Protein AF-A0A660ZJT4-F1 (afdb_monomer_lite)

pLDDT: mean 92.14, std 6.93, range [64.5, 97.88]

Foldseek 3Di:
DVVQLVVQQVVVCVVVVHPDRDVVSSVVSVVVVVVVLLVVVLVPDDPLLVLLLVVCVVPPFDWPVRSLVSSCVVCVVVVHDGDDPVVSVVSVVVCCVSQQWHWDDDPDRITTIHGHD

Secondary structure (DSSP, 8-state):
-HHHHHHHHHHHHHHTT-SS--HHHHHHHHHHHHHHHHHHHHHT--HHHHHHHHHHHHSTTEEHHHHHHHHHHHHHHTTSPPPPHHHHHHHHHHHHHTTSEEEEE-STT-EEEEE--

Sequence (117 aa):
LAIQMLRKAAELAELDGKRRIADEHIRGAWKDLRKLKKAYLISKLNRDQRLLLKIIESDPRIESGELYARYVDAASRLGHRSMARRTFRKYIRKMLELGIIKAVQGRMRARFFECCE

Structure (mmCIF, N/CA/C/O backbone):
data_AF-A0A660ZJT4-F1
#
_entry.id   AF-A0A660ZJT4-F1
#
loop_
_atom_site.group_PDB
_atom_site.id
_atom_site.type_symbol
_atom_site.label_atom_id
_atom_site.label_alt_id
_atom_site.label_comp_id
_atom_site.label_asym_id
_atom_site.label_entity_id
_atom_site.label_seq_id
_atom_site.pdbx_PDB_ins_code
_atom_site.Cartn_x
_atom_site.Cartn_y
_atom_site.Cartn_z
_atom_site.occupancy
_atom_site.B_iso_or_equiv
_atom_site.auth_seq_id
_atom_site.auth_comp_id
_atom_site.auth_asym_id
_atom_site.auth_atom_id
_atom_site.pdbx_PDB_model_num
ATOM 1 N N . LEU A 1 1 ? -0.006 -2.234 19.222 1.00 76.94 1 LEU A N 1
ATOM 2 C CA . LEU A 1 1 ? -1.284 -2.330 18.474 1.00 76.94 1 LEU A CA 1
ATOM 3 C C . LEU A 1 1 ? -2.486 -2.394 19.412 1.00 76.94 1 LEU A C 1
ATOM 5 O O . LEU A 1 1 ? -3.297 -1.487 19.327 1.00 76.94 1 LEU A O 1
ATOM 9 N N . ALA A 1 2 ? -2.574 -3.361 20.338 1.00 90.06 2 ALA A N 1
ATOM 10 C CA . ALA A 1 2 ? -3.726 -3.490 21.249 1.00 90.06 2 ALA A CA 1
ATOM 11 C C . ALA A 1 2 ? -4.046 -2.207 22.048 1.00 90.06 2 ALA A C 1
ATOM 13 O O . ALA A 1 2 ? -5.173 -1.732 22.009 1.00 90.06 2 ALA A O 1
ATOM 14 N N . ILE A 1 3 ? -3.042 -1.580 22.675 1.00 93.75 3 ILE A N 1
ATOM 15 C CA . ILE A 1 3 ? -3.231 -0.341 23.458 1.00 93.75 3 ILE A CA 1
ATOM 16 C C . ILE A 1 3 ? -3.724 0.825 22.584 1.00 93.75 3 ILE A C 1
ATOM 18 O O . ILE A 1 3 ? -4.650 1.536 22.954 1.00 93.75 3 ILE A O 1
ATOM 22 N N . GLN A 1 4 ? -3.135 1.009 21.398 1.00 91.88 4 GLN A N 1
ATOM 23 C CA . GLN A 1 4 ? -3.548 2.063 20.461 1.00 91.88 4 GLN A CA 1
ATOM 24 C C . GLN A 1 4 ? -4.974 1.838 19.943 1.00 91.88 4 GLN A C 1
ATOM 26 O O . GLN A 1 4 ? -5.714 2.799 19.757 1.00 91.88 4 GLN A O 1
ATOM 31 N N . MET A 1 5 ? -5.356 0.577 19.728 1.00 94.88 5 MET A N 1
ATOM 32 C CA . MET A 1 5 ? -6.702 0.186 19.308 1.00 94.88 5 MET A CA 1
ATOM 33 C C . MET A 1 5 ? -7.729 0.457 20.397 1.00 94.88 5 MET A C 1
ATOM 35 O O . MET A 1 5 ? -8.756 1.060 20.108 1.00 94.88 5 MET A O 1
ATOM 39 N N . LEU A 1 6 ? -7.419 0.091 21.643 1.00 95.62 6 LEU A N 1
ATOM 40 C CA . LEU A 1 6 ? -8.278 0.381 22.784 1.00 95.62 6 LEU A CA 1
ATOM 41 C C . LEU A 1 6 ? -8.453 1.891 22.985 1.00 95.62 6 LEU A C 1
ATOM 43 O O . LEU A 1 6 ? -9.580 2.353 23.117 1.00 95.62 6 LEU A O 1
ATOM 47 N N . ARG A 1 7 ? -7.358 2.663 22.930 1.00 95.94 7 ARG A N 1
ATOM 48 C CA . ARG A 1 7 ? -7.414 4.127 23.048 1.00 95.94 7 ARG A CA 1
ATOM 49 C C . ARG A 1 7 ? -8.292 4.741 21.962 1.00 95.94 7 ARG A C 1
ATOM 51 O O . ARG A 1 7 ? -9.182 5.520 22.272 1.00 95.94 7 ARG A O 1
ATOM 58 N N . LYS A 1 8 ? -8.095 4.343 20.701 1.00 96.25 8 LYS A N 1
ATOM 59 C CA . LYS A 1 8 ? -8.896 4.873 19.593 1.00 96.25 8 LYS A CA 1
ATOM 60 C C . LYS A 1 8 ? -10.372 4.480 19.704 1.00 96.25 8 LYS A C 1
ATOM 62 O O . LYS A 1 8 ? -11.236 5.273 19.356 1.00 96.25 8 LYS A O 1
ATOM 67 N N . ALA A 1 9 ? -10.671 3.280 20.197 1.00 97.19 9 ALA A N 1
ATOM 68 C CA . ALA A 1 9 ? -12.046 2.847 20.418 1.00 97.19 9 ALA A CA 1
ATOM 69 C C . ALA A 1 9 ? -12.721 3.608 21.572 1.00 97.19 9 ALA A C 1
ATOM 71 O O . ALA A 1 9 ? -13.911 3.892 21.483 1.00 97.19 9 ALA A O 1
ATOM 72 N N . ALA A 1 10 ? -11.972 3.965 22.621 1.00 97.44 10 ALA A N 1
ATOM 73 C CA . ALA A 1 10 ? -12.456 4.842 23.685 1.00 97.44 10 ALA A CA 1
ATOM 74 C C . ALA A 1 10 ? -12.753 6.254 23.153 1.00 97.44 10 ALA A C 1
ATOM 76 O O . ALA A 1 10 ? -13.858 6.740 23.352 1.00 97.44 10 ALA A O 1
ATOM 77 N N . GLU A 1 11 ? -11.828 6.847 22.385 1.00 97.12 11 GLU A N 1
ATOM 78 C CA . GLU A 1 11 ? -12.025 8.155 21.733 1.00 97.12 11 GLU A CA 1
ATOM 79 C C . GLU A 1 11 ? -13.295 8.170 20.859 1.00 97.12 11 GLU A C 1
ATOM 81 O O . GLU A 1 11 ? -14.070 9.118 20.900 1.00 97.12 11 GLU A O 1
ATOM 86 N N . LEU A 1 12 ? -13.528 7.112 20.070 1.00 97.31 12 LEU A N 1
ATOM 87 C CA . LEU A 1 12 ? -14.735 6.993 19.245 1.00 97.31 12 LEU A CA 1
ATOM 88 C C . LEU A 1 12 ? -16.008 6.869 20.095 1.00 97.31 12 LEU A C 1
ATOM 90 O O . LEU A 1 12 ? -17.000 7.518 19.790 1.00 97.31 12 LEU A O 1
ATOM 94 N N . ALA A 1 13 ? -15.970 6.088 21.179 1.00 97.88 13 ALA A N 1
ATOM 95 C CA . ALA A 1 13 ? -17.105 5.962 22.093 1.00 97.88 13 ALA A CA 1
ATOM 96 C C 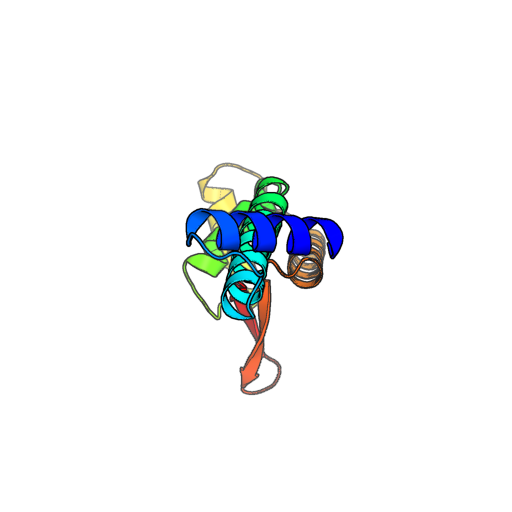. ALA A 1 13 ? -17.468 7.301 22.754 1.00 97.88 13 ALA A C 1
ATOM 98 O O . ALA A 1 13 ? -18.647 7.621 22.886 1.00 97.88 13 ALA A O 1
ATOM 99 N N . GLU A 1 14 ? -16.460 8.079 23.151 1.00 97.19 14 GLU A N 1
ATOM 100 C CA . GLU A 1 14 ? -16.638 9.412 23.730 1.00 97.19 14 GLU A CA 1
ATOM 101 C C . GLU A 1 14 ? -17.238 10.395 22.718 1.00 97.19 14 GLU A C 1
ATOM 103 O O . GLU A 1 14 ? -18.181 11.108 23.059 1.00 97.19 14 GLU A O 1
ATOM 108 N N . LEU A 1 15 ? -16.751 10.390 21.469 1.00 97.19 15 LEU A N 1
ATOM 109 C CA . LEU A 1 15 ? -17.303 11.207 20.379 1.00 97.19 15 LEU A CA 1
ATOM 110 C C . LEU A 1 15 ? -18.773 10.873 20.084 1.00 97.19 15 LEU A C 1
ATOM 112 O O . LEU A 1 15 ? -19.563 11.781 19.832 1.00 97.19 15 LEU A O 1
ATOM 116 N N . ASP A 1 16 ? -19.151 9.599 20.189 1.00 96.69 16 ASP A N 1
ATOM 117 C CA . ASP A 1 16 ? -20.531 9.126 20.013 1.00 96.69 16 ASP A CA 1
ATOM 118 C C . ASP A 1 16 ? -21.393 9.284 21.291 1.00 96.69 16 ASP A C 1
ATOM 120 O O . ASP A 1 16 ? -22.541 8.827 21.347 1.00 96.69 16 ASP A O 1
ATOM 124 N N . GLY A 1 17 ? -20.854 9.908 22.349 1.00 97.12 17 GLY A N 1
ATOM 125 C CA . GLY A 1 17 ? -21.550 10.155 23.618 1.00 97.12 17 GLY A CA 1
ATOM 126 C C . GLY A 1 17 ? -21.857 8.888 24.429 1.00 97.12 17 GLY A C 1
ATOM 127 O O . GLY A 1 17 ? -22.756 8.880 25.276 1.00 97.12 17 GLY A O 1
ATOM 128 N N . LYS A 1 18 ? -21.150 7.783 24.171 1.00 97.31 18 LYS A N 1
ATOM 129 C CA . LYS A 1 18 ? -21.368 6.482 24.815 1.00 97.31 18 LYS A CA 1
ATOM 130 C C . LYS A 1 18 ? -20.485 6.327 26.052 1.00 97.31 18 LYS A C 1
ATOM 132 O O . LYS A 1 18 ? -19.288 6.573 26.034 1.00 97.31 18 LYS A O 1
ATOM 137 N N . ARG A 1 19 ? -21.062 5.789 27.133 1.00 94.56 19 ARG A N 1
ATOM 138 C CA . ARG A 1 19 ? -20.330 5.478 28.383 1.00 94.56 19 ARG A CA 1
ATOM 139 C C . ARG A 1 19 ? -19.515 4.182 28.335 1.00 94.56 19 ARG A C 1
ATOM 141 O O . ARG A 1 19 ? -18.817 3.864 29.293 1.00 94.56 19 ARG A O 1
ATOM 148 N N . ARG A 1 20 ? -19.670 3.377 27.282 1.00 97.19 20 ARG A N 1
ATOM 149 C CA . ARG A 1 20 ? -19.001 2.081 27.117 1.00 97.19 20 ARG A CA 1
ATOM 150 C C . ARG A 1 20 ? -18.555 1.912 25.674 1.00 97.19 20 ARG A C 1
ATOM 152 O O . ARG A 1 20 ? -19.241 2.344 24.750 1.00 97.19 20 ARG A O 1
ATOM 159 N N . ILE A 1 21 ? -17.426 1.235 25.499 1.00 97.44 21 ILE A N 1
ATOM 160 C CA . ILE A 1 21 ? -16.941 0.829 24.184 1.00 97.44 21 ILE A CA 1
ATOM 161 C C . ILE A 1 21 ? -17.819 -0.324 23.681 1.00 97.44 21 ILE A C 1
ATOM 163 O O . ILE A 1 21 ? -17.999 -1.314 24.387 1.00 97.44 21 ILE A O 1
ATOM 167 N N . ALA A 1 22 ? -18.350 -0.187 22.468 1.00 96.94 22 ALA A N 1
ATOM 168 C CA . ALA A 1 22 ? -19.090 -1.216 21.753 1.00 96.94 22 ALA A CA 1
ATOM 169 C C . ALA A 1 22 ? -18.284 -1.708 20.539 1.00 96.94 22 ALA A C 1
ATOM 171 O O . ALA A 1 22 ? -17.316 -1.071 20.109 1.00 96.94 22 ALA A O 1
ATOM 172 N N . ASP A 1 23 ? -18.707 -2.828 19.954 1.00 97.31 23 ASP A N 1
ATOM 173 C CA . ASP A 1 23 ? -18.044 -3.451 18.802 1.00 97.31 23 ASP A CA 1
ATOM 174 C C . ASP A 1 23 ? -17.879 -2.503 17.608 1.00 97.31 23 ASP A C 1
ATOM 176 O O . ASP A 1 23 ? -16.915 -2.605 16.85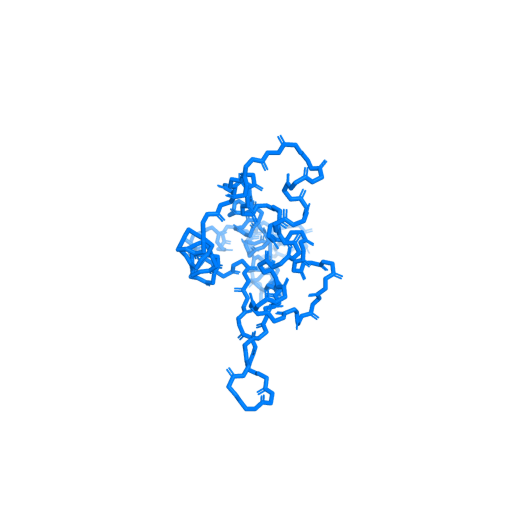1 1.00 97.31 23 ASP A O 1
ATOM 180 N N . GLU A 1 24 ? -18.807 -1.567 17.419 1.00 97.06 24 GLU A N 1
ATOM 181 C CA . GLU A 1 24 ? -18.723 -0.560 16.361 1.00 97.06 24 GLU A CA 1
ATOM 182 C C . GLU A 1 24 ? -17.525 0.379 16.528 1.00 97.06 24 GLU A C 1
ATOM 184 O O . GLU A 1 24 ? -16.803 0.602 15.554 1.00 97.06 24 GLU A O 1
ATOM 189 N N . HIS A 1 25 ? -17.221 0.817 17.753 1.00 97.44 25 HIS A N 1
ATOM 190 C CA . HIS A 1 25 ? -16.046 1.642 18.034 1.00 97.44 25 HIS A CA 1
ATOM 191 C C . HIS A 1 25 ? -14.752 0.843 17.842 1.00 97.44 25 HIS A C 1
ATOM 193 O O . HIS A 1 25 ? -13.772 1.363 17.312 1.00 97.44 25 HIS A O 1
ATOM 199 N N . ILE A 1 26 ? -14.747 -0.447 18.205 1.00 96.56 26 ILE A N 1
ATOM 200 C CA . ILE A 1 26 ? -13.609 -1.347 17.957 1.00 96.56 26 ILE A CA 1
ATOM 201 C C . ILE A 1 26 ? -13.373 -1.512 16.449 1.00 96.56 26 ILE A C 1
ATOM 203 O O . ILE A 1 26 ? -12.240 -1.391 15.974 1.00 96.56 26 ILE A O 1
ATOM 207 N N . ARG A 1 27 ? -14.440 -1.744 15.673 1.00 95.69 27 ARG A N 1
ATOM 208 C CA . ARG A 1 27 ? -14.377 -1.838 14.205 1.00 95.69 27 ARG A CA 1
ATOM 209 C C . ARG A 1 27 ? -13.921 -0.522 13.569 1.00 95.69 27 ARG A C 1
ATOM 211 O O . ARG A 1 27 ? -13.120 -0.559 12.634 1.00 95.69 27 ARG A O 1
ATOM 218 N N . GLY A 1 28 ? -14.392 0.619 14.069 1.00 95.19 28 GLY A N 1
ATOM 219 C CA . GLY A 1 28 ? -13.959 1.951 13.639 1.00 95.19 28 GLY A CA 1
ATOM 220 C C . GLY A 1 28 ? -12.473 2.184 13.911 1.00 95.19 28 GLY A C 1
ATOM 221 O O . GLY A 1 28 ? -11.705 2.450 12.987 1.00 95.19 28 GLY A O 1
ATOM 222 N N . ALA A 1 29 ? -12.038 1.946 15.149 1.00 95.25 29 ALA A N 1
ATOM 223 C CA . ALA A 1 29 ? -10.643 2.062 15.563 1.00 95.25 29 ALA A CA 1
ATOM 224 C C . ALA A 1 29 ? -9.712 1.172 14.731 1.00 95.25 29 ALA A C 1
ATOM 226 O O . ALA A 1 29 ? -8.625 1.596 14.334 1.00 95.25 29 ALA A O 1
ATOM 227 N N . TRP A 1 30 ? -10.145 -0.052 14.418 1.00 93.69 30 TRP A N 1
ATOM 228 C CA . TRP A 1 30 ? -9.403 -0.955 13.544 1.00 93.69 30 TRP A CA 1
ATOM 229 C C . TRP A 1 30 ? -9.228 -0.394 12.128 1.00 93.69 30 TRP A C 1
ATOM 231 O O . TRP A 1 30 ? -8.120 -0.434 11.583 1.00 93.69 30 TRP A O 1
ATOM 241 N N . LYS A 1 31 ? -10.297 0.149 11.528 1.00 91.81 31 LYS A N 1
ATOM 242 C CA . LYS A 1 31 ? -10.245 0.769 10.194 1.00 91.81 31 LYS A CA 1
ATOM 243 C C . LYS A 1 31 ? -9.287 1.962 10.172 1.00 91.81 31 LYS A C 1
ATOM 245 O O . LYS A 1 31 ? -8.451 2.045 9.271 1.00 91.81 31 LYS A O 1
ATOM 250 N N . ASP A 1 32 ? -9.355 2.833 11.172 1.00 91.25 32 ASP A N 1
ATOM 251 C CA . ASP A 1 32 ? -8.497 4.018 11.261 1.00 91.25 32 ASP A CA 1
ATOM 252 C C . ASP A 1 32 ? -7.026 3.652 11.451 1.00 91.25 32 ASP A C 1
ATOM 254 O O . ASP A 1 32 ? -6.156 4.154 10.736 1.00 91.25 32 ASP A O 1
ATOM 258 N N . LEU A 1 33 ? -6.732 2.712 12.353 1.00 91.06 33 LEU A N 1
ATOM 259 C CA . LEU A 1 33 ? -5.365 2.243 12.569 1.00 91.06 33 LEU A CA 1
ATOM 260 C C . LEU A 1 33 ? -4.782 1.565 11.328 1.00 91.06 33 LEU A C 1
ATOM 262 O O . LEU A 1 33 ? -3.601 1.758 11.030 1.00 91.06 33 LEU A O 1
ATOM 266 N N . ARG A 1 34 ? -5.590 0.807 10.574 1.00 88.38 34 ARG A N 1
ATOM 267 C CA . ARG A 1 34 ? -5.163 0.236 9.287 1.00 88.38 34 ARG A CA 1
ATOM 268 C C . ARG A 1 34 ? -4.804 1.325 8.282 1.00 88.38 34 ARG A C 1
ATOM 270 O O . ARG A 1 34 ? -3.732 1.245 7.683 1.00 88.38 34 ARG A O 1
ATOM 277 N N . LYS A 1 35 ? -5.653 2.347 8.130 1.00 88.25 35 LYS A N 1
ATOM 278 C CA . LYS A 1 35 ? -5.392 3.486 7.236 1.00 88.25 35 LYS A CA 1
ATOM 279 C C . LYS A 1 35 ? -4.118 4.228 7.635 1.00 88.25 35 LYS A C 1
ATOM 281 O O . LYS A 1 35 ? -3.257 4.448 6.786 1.00 88.25 35 LYS A O 1
ATOM 286 N N . LEU A 1 36 ? -3.953 4.536 8.923 1.00 89.81 36 LEU A N 1
ATOM 287 C CA . LEU A 1 36 ? -2.769 5.226 9.437 1.00 89.81 36 LEU A CA 1
ATOM 288 C C . LEU A 1 36 ? -1.493 4.408 9.207 1.00 89.81 36 LEU A C 1
ATOM 290 O O . LEU A 1 36 ? -0.493 4.932 8.718 1.00 89.81 36 LEU A O 1
ATOM 294 N N . LYS A 1 37 ? -1.534 3.102 9.499 1.00 90.06 37 LYS A N 1
ATOM 295 C CA . LYS A 1 37 ? -0.409 2.191 9.256 1.00 90.06 37 LYS A CA 1
ATOM 296 C C . LYS A 1 37 ? -0.051 2.131 7.770 1.00 90.06 37 LYS A C 1
ATOM 298 O O . LYS A 1 37 ? 1.128 2.196 7.432 1.00 90.06 37 LYS A O 1
ATOM 303 N N . LYS A 1 38 ? -1.045 2.030 6.883 1.00 88.38 38 LYS A N 1
ATOM 304 C CA . LYS A 1 38 ? -0.839 2.011 5.428 1.00 88.38 38 LYS A CA 1
ATOM 305 C C . LYS A 1 38 ? -0.214 3.317 4.937 1.00 88.38 38 LYS A C 1
ATOM 307 O O . LYS A 1 38 ? 0.800 3.269 4.247 1.00 88.38 38 LYS A O 1
ATOM 312 N N . ALA A 1 39 ? -0.749 4.465 5.351 1.00 90.75 39 ALA A N 1
ATOM 313 C CA . ALA A 1 39 ? -0.196 5.776 5.014 1.00 90.75 39 ALA A CA 1
ATOM 314 C C . ALA A 1 39 ? 1.260 5.920 5.490 1.00 90.75 39 ALA A C 1
ATOM 316 O O . ALA A 1 39 ? 2.126 6.349 4.725 1.00 90.75 39 ALA A O 1
ATOM 317 N N . TYR A 1 40 ? 1.559 5.473 6.716 1.00 93.25 40 TYR A N 1
ATOM 318 C CA . TYR A 1 40 ? 2.923 5.445 7.238 1.00 93.25 40 TYR A CA 1
ATOM 319 C C . TYR A 1 40 ? 3.852 4.591 6.363 1.00 93.25 40 TYR A C 1
ATOM 321 O O . TYR A 1 40 ? 4.921 5.052 5.967 1.00 93.25 40 TYR A O 1
ATOM 329 N N . LEU A 1 41 ? 3.444 3.374 5.996 1.00 92.81 41 LEU A N 1
ATOM 330 C CA . LEU A 1 41 ? 4.246 2.499 5.134 1.00 92.81 41 LEU A CA 1
ATOM 331 C C . LEU A 1 41 ? 4.481 3.099 3.741 1.00 92.81 41 LEU A C 1
ATOM 333 O O . LEU A 1 41 ? 5.610 3.065 3.251 1.00 92.81 41 LEU A O 1
ATOM 337 N N . ILE A 1 42 ? 3.452 3.698 3.133 1.00 93.50 42 ILE A N 1
ATOM 338 C CA . ILE A 1 42 ? 3.559 4.376 1.833 1.00 93.50 42 ILE A CA 1
ATOM 339 C C . ILE A 1 42 ? 4.528 5.563 1.916 1.00 93.50 42 ILE A C 1
ATOM 341 O O . ILE A 1 42 ? 5.353 5.745 1.021 1.00 93.50 42 ILE A O 1
ATOM 345 N N . SER A 1 43 ? 4.508 6.330 3.013 1.00 94.19 43 SER A N 1
ATOM 346 C CA . SER A 1 43 ? 5.421 7.469 3.203 1.00 94.19 43 SER A CA 1
ATOM 347 C C . SER A 1 43 ? 6.902 7.074 3.275 1.00 94.19 43 SER A C 1
ATOM 349 O O . SER A 1 43 ? 7.776 7.899 3.013 1.00 94.19 43 SER A O 1
ATOM 351 N N . LYS A 1 44 ? 7.204 5.809 3.600 1.00 95.06 44 LYS A N 1
ATOM 352 C CA . LYS A 1 44 ? 8.571 5.268 3.644 1.00 95.06 44 LYS A CA 1
ATOM 353 C C . LYS A 1 44 ? 9.051 4.712 2.302 1.00 95.06 44 LYS A C 1
ATOM 355 O O . LYS A 1 44 ? 10.204 4.293 2.208 1.00 95.06 44 LYS A O 1
ATOM 360 N N . LEU A 1 45 ? 8.204 4.693 1.271 1.00 96.06 45 LEU A N 1
ATOM 361 C CA . LEU A 1 45 ? 8.590 4.196 -0.045 1.00 96.06 45 LEU A CA 1
ATOM 362 C C . LEU A 1 45 ? 9.560 5.153 -0.742 1.00 96.06 45 LEU A C 1
ATOM 364 O O . LEU A 1 45 ? 9.338 6.365 -0.841 1.00 96.06 45 LEU A O 1
ATOM 368 N N . ASN A 1 46 ? 10.624 4.587 -1.306 1.00 95.44 46 ASN A N 1
ATOM 369 C CA . ASN A 1 46 ? 11.540 5.349 -2.144 1.00 95.44 46 ASN A CA 1
ATOM 370 C C . ASN A 1 46 ? 10.888 5.720 -3.493 1.00 95.44 46 ASN A C 1
ATOM 372 O O . ASN A 1 46 ? 9.751 5.346 -3.784 1.00 95.44 46 ASN A O 1
ATOM 376 N N . ARG A 1 47 ? 11.595 6.495 -4.323 1.00 95.31 47 ARG A N 1
ATOM 377 C CA . ARG A 1 47 ? 11.074 6.973 -5.616 1.00 95.31 47 ARG A CA 1
ATOM 378 C C . ARG A 1 47 ? 10.600 5.828 -6.520 1.00 95.31 47 ARG A C 1
ATOM 380 O O . ARG A 1 47 ? 9.490 5.887 -7.036 1.00 95.31 47 ARG A O 1
ATOM 387 N N . ASP A 1 48 ? 11.418 4.793 -6.666 1.00 96.38 48 ASP A N 1
ATOM 388 C CA . ASP A 1 48 ? 11.139 3.646 -7.531 1.00 96.38 48 ASP A CA 1
ATOM 389 C C . ASP A 1 48 ? 9.946 2.820 -7.038 1.00 96.38 48 ASP A C 1
ATOM 391 O O . ASP A 1 48 ? 9.073 2.443 -7.815 1.00 96.38 48 ASP A O 1
ATOM 395 N N . GLN A 1 49 ? 9.867 2.578 -5.730 1.00 96.81 49 GLN A N 1
ATOM 396 C CA . GLN A 1 49 ? 8.742 1.880 -5.109 1.00 96.81 49 GLN A CA 1
ATOM 397 C C . GLN A 1 49 ? 7.438 2.677 -5.224 1.00 96.81 49 GLN A C 1
ATOM 399 O O . GLN A 1 49 ? 6.385 2.089 -5.454 1.00 96.81 49 GLN A O 1
ATOM 404 N N . ARG A 1 50 ? 7.499 4.011 -5.101 1.00 96.56 50 ARG A N 1
ATOM 405 C CA . ARG A 1 50 ? 6.342 4.889 -5.338 1.00 96.56 50 ARG A CA 1
ATOM 406 C C . ARG A 1 50 ? 5.891 4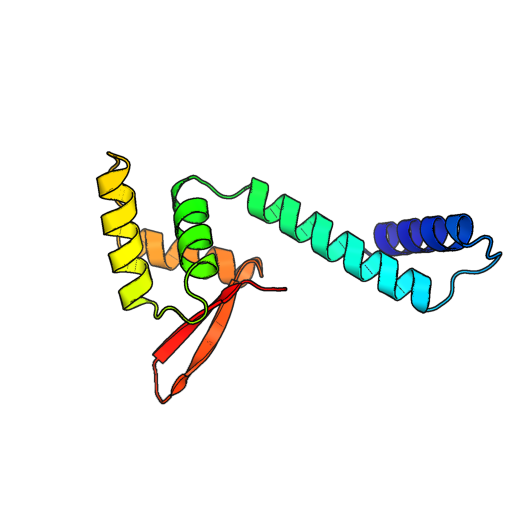.848 -6.792 1.00 96.56 50 ARG A C 1
ATOM 408 O O . ARG A 1 50 ? 4.693 4.848 -7.041 1.00 96.56 50 ARG A O 1
ATOM 415 N N . LEU A 1 51 ? 6.825 4.795 -7.741 1.00 96.38 51 LEU A N 1
ATOM 416 C CA . LEU A 1 51 ? 6.484 4.673 -9.156 1.00 96.38 51 LEU A CA 1
ATOM 417 C C . LEU A 1 51 ? 5.805 3.329 -9.451 1.00 96.38 51 LEU A C 1
ATOM 419 O O . LEU A 1 51 ? 4.768 3.308 -10.102 1.00 96.38 51 LEU A O 1
ATOM 423 N N . LEU A 1 52 ? 6.330 2.229 -8.901 1.00 96.44 52 LEU A N 1
ATOM 424 C CA . LEU A 1 52 ? 5.684 0.916 -8.980 1.00 96.44 52 LEU A CA 1
ATOM 425 C C . LEU A 1 52 ? 4.275 0.929 -8.385 1.00 96.44 52 LEU A C 1
ATOM 427 O O . LEU A 1 52 ? 3.356 0.406 -9.006 1.00 96.44 52 LEU A O 1
ATOM 431 N N . LEU A 1 53 ? 4.104 1.536 -7.206 1.00 96.19 53 LEU A N 1
ATOM 432 C CA . LEU A 1 53 ? 2.796 1.641 -6.564 1.00 96.19 53 LEU A CA 1
ATOM 433 C C . LEU A 1 53 ? 1.801 2.389 -7.457 1.00 96.19 53 LEU A C 1
ATOM 435 O O . LEU A 1 53 ? 0.726 1.864 -7.711 1.00 96.19 53 LEU A O 1
ATOM 439 N N . LYS A 1 54 ? 2.193 3.542 -8.013 1.00 96.00 54 LYS A N 1
ATOM 440 C CA . LYS A 1 54 ? 1.350 4.316 -8.937 1.00 96.00 54 LYS A CA 1
ATOM 441 C C . LYS A 1 54 ? 0.930 3.514 -10.168 1.00 96.00 54 LYS A C 1
ATOM 443 O O . LYS A 1 54 ? -0.213 3.614 -10.594 1.00 96.00 54 LYS A O 1
ATOM 448 N N . ILE A 1 55 ? 1.838 2.715 -10.734 1.00 96.00 55 ILE A N 1
ATOM 449 C CA . ILE A 1 55 ? 1.518 1.871 -11.894 1.00 96.00 55 ILE A CA 1
ATOM 450 C C . ILE A 1 55 ? 0.475 0.809 -11.510 1.00 96.00 55 ILE A C 1
ATOM 452 O O . ILE A 1 55 ? -0.500 0.633 -12.235 1.00 96.00 55 ILE A O 1
ATOM 456 N N . ILE A 1 56 ? 0.636 0.151 -10.356 1.00 94.94 56 ILE A N 1
ATOM 457 C CA . ILE A 1 56 ? -0.322 -0.851 -9.850 1.00 94.94 56 ILE A CA 1
ATOM 458 C C . ILE A 1 56 ? -1.677 -0.210 -9.501 1.00 94.94 56 ILE A C 1
ATOM 460 O O . ILE A 1 56 ? -2.715 -0.824 -9.723 1.00 94.94 56 ILE A O 1
ATOM 464 N N . GLU A 1 57 ? -1.687 1.014 -8.965 1.00 93.81 57 GLU A N 1
ATOM 465 C CA . GLU A 1 57 ? -2.915 1.781 -8.702 1.00 93.81 57 GLU A CA 1
ATOM 466 C C . GLU A 1 57 ? -3.654 2.137 -9.999 1.00 93.81 57 GLU A C 1
ATOM 468 O O . GLU A 1 57 ? -4.879 2.068 -10.037 1.00 93.81 57 GLU A O 1
ATOM 473 N N . SER A 1 58 ? -2.921 2.486 -11.063 1.00 93.50 58 SER A N 1
ATOM 474 C CA . SER A 1 58 ? -3.512 2.835 -12.361 1.00 93.50 58 SER A CA 1
ATOM 475 C C . SER A 1 58 ? -4.022 1.638 -13.166 1.00 93.50 58 SER A C 1
ATOM 477 O O . SER A 1 58 ? -4.911 1.807 -13.995 1.00 93.50 58 SER A O 1
ATOM 479 N N . ASP A 1 59 ? -3.464 0.447 -12.940 1.00 92.00 59 ASP A N 1
ATOM 480 C CA . ASP A 1 59 ? -3.832 -0.784 -13.645 1.00 92.00 59 ASP A CA 1
ATOM 481 C C . ASP A 1 59 ? -3.918 -1.959 -12.654 1.00 92.00 59 ASP A C 1
ATOM 483 O O . ASP A 1 59 ? -2.955 -2.720 -12.466 1.00 92.00 59 ASP A O 1
ATOM 487 N N . PRO A 1 60 ? -5.059 -2.087 -11.950 1.00 84.19 60 PRO A N 1
ATOM 488 C CA . PRO A 1 60 ? -5.303 -3.209 -11.063 1.00 84.19 60 PRO A CA 1
ATOM 489 C C . PRO A 1 60 ? -5.268 -4.511 -11.859 1.00 84.19 60 PRO A C 1
ATOM 491 O O . PRO A 1 60 ? -5.955 -4.650 -12.865 1.00 84.19 60 PRO A O 1
ATOM 494 N N . ARG A 1 61 ? -4.530 -5.501 -11.351 1.00 86.50 61 ARG A N 1
ATOM 495 C CA . ARG A 1 61 ? -4.243 -6.788 -12.008 1.00 86.50 61 ARG A CA 1
ATOM 496 C C . ARG A 1 61 ? -3.167 -6.749 -13.088 1.00 86.50 61 ARG A C 1
ATOM 498 O O . ARG A 1 61 ? -3.085 -7.667 -13.899 1.00 86.50 61 ARG A O 1
ATOM 505 N N . ILE A 1 62 ? -2.270 -5.771 -13.047 1.00 89.19 62 ILE A N 1
ATOM 506 C CA . ILE A 1 62 ? -1.069 -5.798 -13.880 1.00 89.19 62 ILE A CA 1
ATOM 507 C C . ILE A 1 62 ? -0.198 -7.035 -13.586 1.00 89.19 62 ILE A C 1
ATOM 509 O O . ILE A 1 62 ? 0.062 -7.395 -12.430 1.00 89.19 62 ILE A O 1
ATOM 513 N N . GLU A 1 63 ? 0.260 -7.708 -14.642 1.00 90.50 63 GLU A N 1
ATOM 514 C CA . GLU A 1 63 ? 1.172 -8.848 -14.536 1.00 90.50 63 GLU A CA 1
ATOM 515 C C . GLU A 1 63 ? 2.603 -8.390 -14.211 1.00 90.50 63 GLU A C 1
ATOM 517 O O . GLU A 1 63 ? 3.045 -7.317 -14.613 1.00 90.50 63 GLU A O 1
ATOM 522 N N . SER A 1 64 ? 3.386 -9.230 -13.525 1.00 87.06 64 SER A N 1
ATOM 523 C CA . SER A 1 64 ? 4.778 -8.913 -13.180 1.00 87.06 64 SER A CA 1
ATOM 524 C C . SER A 1 64 ? 5.677 -8.522 -14.359 1.00 87.06 64 SER A C 1
ATOM 526 O O . SER A 1 64 ? 6.604 -7.737 -14.146 1.00 87.06 64 SER A O 1
ATOM 528 N N . GLY A 1 65 ? 5.488 -9.113 -15.543 1.00 87.12 65 GLY A N 1
ATOM 529 C CA . GLY A 1 65 ? 6.280 -8.782 -16.732 1.00 87.12 65 GLY A CA 1
ATOM 530 C C . GLY A 1 65 ? 5.958 -7.379 -17.239 1.00 87.12 65 GLY A C 1
ATOM 531 O O . GLY A 1 65 ? 6.858 -6.549 -17.380 1.00 87.12 65 GLY A O 1
ATOM 532 N N . GLU A 1 66 ? 4.664 -7.113 -17.402 1.00 92.56 66 GLU A N 1
ATOM 533 C CA . GLU A 1 66 ? 4.119 -5.828 -17.840 1.00 92.56 66 GLU A CA 1
ATOM 534 C C . GLU A 1 66 ? 4.441 -4.700 -16.853 1.00 92.56 66 GLU A C 1
ATOM 536 O O . GLU A 1 66 ? 4.891 -3.624 -17.244 1.00 92.56 66 GLU A O 1
ATOM 541 N N . LEU A 1 67 ? 4.337 -4.967 -15.549 1.00 94.69 67 LEU A N 1
ATOM 542 C CA . LEU A 1 67 ? 4.691 -4.006 -14.507 1.00 94.69 67 LEU A CA 1
ATOM 543 C C . LEU A 1 67 ? 6.147 -3.541 -14.616 1.00 94.69 67 LEU A C 1
ATOM 545 O O . LEU A 1 67 ? 6.435 -2.357 -14.432 1.00 94.69 67 LEU A O 1
ATOM 549 N N . TYR A 1 68 ? 7.077 -4.452 -14.919 1.00 95.38 68 TYR A N 1
ATOM 550 C CA . TYR A 1 68 ? 8.475 -4.068 -15.093 1.00 95.38 68 TYR A CA 1
ATOM 551 C C . TYR A 1 68 ? 8.676 -3.224 -16.355 1.00 95.38 68 TYR A C 1
ATOM 553 O O . TYR A 1 68 ? 9.400 -2.231 -16.298 1.00 95.38 68 TYR A O 1
ATOM 561 N N . ALA A 1 69 ? 8.024 -3.581 -17.465 1.00 95.44 69 ALA A N 1
ATOM 562 C CA . ALA A 1 69 ? 8.104 -2.822 -18.711 1.00 95.44 69 ALA A CA 1
ATOM 563 C C . ALA A 1 69 ? 7.590 -1.384 -18.530 1.00 95.44 69 ALA A C 1
ATOM 565 O O . ALA A 1 69 ? 8.315 -0.432 -18.826 1.00 95.44 69 ALA A O 1
ATOM 566 N N . ARG A 1 70 ? 6.402 -1.216 -17.932 1.00 96.31 70 ARG A N 1
ATOM 567 C CA . ARG A 1 70 ? 5.833 0.109 -17.634 1.00 96.31 70 ARG A CA 1
ATOM 568 C C . ARG A 1 70 ? 6.685 0.919 -16.669 1.00 96.31 70 ARG A C 1
ATOM 570 O O . ARG A 1 70 ? 6.806 2.129 -16.826 1.00 96.31 70 ARG A O 1
ATOM 577 N N . TYR A 1 71 ? 7.302 0.267 -15.684 1.00 96.81 71 TYR A N 1
ATOM 578 C CA . TYR A 1 71 ? 8.237 0.945 -14.792 1.00 96.81 71 TYR A CA 1
ATOM 579 C C . TYR A 1 71 ? 9.459 1.484 -15.545 1.00 96.81 71 TYR A C 1
ATOM 581 O O . TYR A 1 71 ? 9.850 2.624 -15.308 1.00 96.81 71 TYR A O 1
ATOM 589 N N . VAL A 1 72 ? 10.062 0.690 -16.437 1.00 96.69 72 VAL A N 1
ATOM 590 C CA . VAL A 1 72 ? 11.241 1.113 -17.211 1.00 96.69 72 VAL A CA 1
ATOM 591 C C . VAL A 1 72 ? 10.903 2.311 -18.097 1.00 96.69 72 VAL A C 1
ATOM 593 O O . VAL A 1 72 ? 11.640 3.296 -18.086 1.00 96.69 72 VAL A O 1
ATOM 596 N N . ASP A 1 73 ? 9.773 2.258 -18.800 1.00 96.38 73 ASP A N 1
ATOM 597 C CA . ASP A 1 73 ? 9.288 3.366 -19.627 1.00 96.38 73 ASP A CA 1
ATOM 598 C C . ASP A 1 73 ? 9.024 4.627 -18.785 1.00 96.38 73 ASP A C 1
ATOM 600 O O . ASP A 1 73 ? 9.562 5.699 -19.066 1.00 96.38 73 ASP A O 1
ATOM 604 N N . ALA A 1 74 ? 8.301 4.500 -17.669 1.00 95.62 74 ALA A N 1
ATOM 605 C CA . ALA A 1 74 ? 8.032 5.626 -16.780 1.00 95.62 74 ALA A CA 1
ATOM 606 C C . ALA A 1 74 ? 9.312 6.221 -16.157 1.00 95.62 74 ALA A C 1
ATOM 608 O O . ALA A 1 74 ? 9.429 7.442 -16.036 1.00 95.62 74 ALA A O 1
ATOM 609 N N . ALA A 1 75 ? 10.290 5.388 -15.790 1.00 95.81 75 ALA A N 1
ATOM 610 C CA . ALA A 1 75 ? 11.583 5.844 -15.282 1.00 95.81 75 ALA A CA 1
ATOM 611 C C . ALA A 1 75 ? 12.369 6.626 -16.348 1.00 95.81 75 ALA A C 1
ATOM 613 O O . ALA A 1 75 ? 12.919 7.691 -16.054 1.00 95.81 75 ALA A O 1
ATOM 614 N N . SER A 1 76 ? 12.348 6.138 -17.593 1.00 94.94 76 SER A N 1
ATOM 615 C CA . SER A 1 76 ? 12.973 6.798 -18.742 1.00 94.94 76 SER A CA 1
ATOM 616 C C . SER A 1 76 ? 12.346 8.162 -19.029 1.00 94.94 76 SER A C 1
ATOM 618 O O . SER A 1 76 ? 13.066 9.147 -19.181 1.00 94.94 76 SER A O 1
ATOM 620 N N . ARG A 1 77 ? 11.009 8.259 -19.028 1.00 94.56 77 ARG A N 1
ATOM 621 C CA . ARG A 1 77 ? 10.283 9.533 -19.216 1.00 94.56 77 ARG A CA 1
ATOM 622 C C . ARG A 1 77 ? 10.601 10.562 -18.132 1.00 94.56 77 ARG A C 1
ATOM 624 O O . ARG A 1 77 ? 10.603 11.758 -18.391 1.00 94.56 77 ARG A O 1
ATOM 631 N N . LEU A 1 78 ? 10.890 10.095 -16.921 1.00 93.56 78 LEU A N 1
ATOM 632 C CA . LEU A 1 78 ? 11.304 10.919 -15.786 1.00 93.56 78 LEU A CA 1
ATOM 633 C C . LEU A 1 78 ? 12.824 11.172 -15.748 1.00 93.56 78 LEU A C 1
ATOM 635 O O . LEU A 1 78 ? 13.331 11.638 -14.726 1.00 93.56 78 LEU A O 1
ATOM 639 N N . GLY A 1 79 ? 13.560 10.819 -16.807 1.00 92.38 79 GLY A N 1
ATOM 640 C CA . GLY A 1 79 ? 14.981 11.128 -16.966 1.00 92.38 79 GLY A CA 1
ATOM 641 C C . GLY A 1 79 ? 15.911 10.432 -15.970 1.00 92.38 79 GLY A C 1
ATOM 642 O O . GLY A 1 79 ? 16.988 10.953 -15.687 1.00 92.38 79 GLY A O 1
ATOM 643 N N . HIS A 1 80 ? 15.527 9.285 -15.397 1.00 90.44 80 HIS A N 1
ATOM 644 C CA . HIS A 1 80 ? 16.382 8.564 -14.452 1.00 90.44 80 HIS A CA 1
ATOM 645 C C . HIS A 1 80 ? 16.607 7.102 -14.830 1.00 90.44 80 HIS A C 1
ATOM 647 O O . HIS A 1 80 ? 15.776 6.441 -15.447 1.00 90.44 80 HIS A O 1
ATOM 653 N N . ARG A 1 81 ? 17.764 6.579 -14.408 1.00 91.38 81 ARG A N 1
ATOM 654 C CA . ARG A 1 81 ? 18.153 5.188 -14.651 1.00 91.38 81 ARG A CA 1
ATOM 655 C C . ARG A 1 81 ? 17.153 4.234 -13.994 1.00 91.38 81 ARG A C 1
ATOM 657 O O . ARG A 1 81 ? 16.956 4.279 -12.780 1.00 91.38 81 ARG A O 1
ATOM 664 N N . SER A 1 82 ? 16.600 3.327 -14.794 1.00 93.94 82 SER A N 1
ATOM 665 C CA . SER A 1 82 ? 15.737 2.249 -14.319 1.00 93.94 82 SER A CA 1
ATOM 666 C C . SER A 1 82 ? 16.496 1.269 -13.422 1.00 93.94 82 SER A C 1
ATOM 668 O O . SER A 1 82 ? 17.642 0.905 -13.704 1.00 93.94 82 SER A O 1
ATOM 670 N N . MET A 1 83 ? 15.832 0.757 -12.389 1.00 95.00 83 MET A N 1
ATOM 671 C CA . MET A 1 83 ? 16.382 -0.304 -11.553 1.00 95.00 83 MET A CA 1
ATOM 672 C C . MET A 1 83 ? 16.552 -1.629 -12.322 1.00 95.00 83 MET A C 1
ATOM 674 O O . MET A 1 83 ? 15.761 -1.992 -13.199 1.00 95.00 83 MET A O 1
ATOM 678 N N . ALA A 1 84 ? 17.553 -2.418 -11.929 1.00 95.38 84 ALA A N 1
ATOM 679 C CA . ALA A 1 84 ? 17.746 -3.766 -12.457 1.00 95.38 84 ALA A CA 1
ATOM 680 C C . ALA A 1 84 ? 16.606 -4.717 -12.040 1.00 95.38 84 ALA A C 1
ATOM 682 O O . ALA A 1 84 ? 16.042 -4.597 -10.947 1.00 95.38 84 ALA A O 1
ATOM 683 N N . ARG A 1 85 ? 16.338 -5.755 -12.850 1.00 94.31 85 ARG A N 1
ATOM 684 C CA . ARG A 1 85 ? 15.303 -6.780 -12.576 1.00 94.31 85 ARG A CA 1
ATOM 685 C C . ARG A 1 85 ? 15.410 -7.421 -11.186 1.00 94.31 85 ARG A C 1
ATOM 687 O O . ARG A 1 85 ? 14.397 -7.764 -10.579 1.00 94.31 85 ARG A O 1
ATOM 694 N N . ARG A 1 86 ? 16.627 -7.599 -10.656 1.00 95.94 86 ARG A N 1
ATOM 695 C CA . ARG A 1 86 ? 16.844 -8.136 -9.299 1.00 95.94 86 ARG A CA 1
ATOM 696 C C . ARG A 1 86 ? 16.303 -7.190 -8.222 1.00 95.94 86 ARG A C 1
ATOM 698 O O . ARG A 1 86 ? 15.641 -7.655 -7.296 1.00 95.94 86 ARG A O 1
ATOM 705 N N . THR A 1 87 ? 16.554 -5.890 -8.361 1.00 96.44 87 THR A N 1
ATOM 706 C CA . THR A 1 87 ? 16.056 -4.850 -7.449 1.00 96.44 87 THR A CA 1
ATOM 707 C C . THR A 1 87 ? 14.540 -4.742 -7.527 1.00 96.44 87 THR A C 1
ATOM 709 O O . THR A 1 87 ? 13.886 -4.739 -6.489 1.00 96.44 87 THR A O 1
ATOM 712 N N . PHE A 1 88 ? 13.982 -4.790 -8.738 1.00 96.25 88 PHE A N 1
ATOM 713 C CA . PHE A 1 88 ? 12.536 -4.851 -8.951 1.00 96.25 88 PHE A CA 1
ATOM 714 C C . PHE A 1 88 ? 11.892 -5.997 -8.158 1.00 96.25 88 PHE A C 1
ATOM 716 O O . PHE A 1 88 ? 11.015 -5.763 -7.329 1.00 96.25 88 PHE A O 1
ATOM 723 N N . ARG A 1 89 ? 12.390 -7.233 -8.313 1.00 94.81 89 ARG A N 1
ATOM 724 C CA . ARG A 1 89 ? 11.870 -8.392 -7.563 1.00 94.81 89 ARG A CA 1
ATOM 725 C C . ARG A 1 89 ? 11.993 -8.216 -6.047 1.00 94.81 89 ARG A C 1
ATOM 727 O O . ARG A 1 89 ? 11.082 -8.604 -5.318 1.00 94.81 89 ARG A O 1
ATOM 734 N N . LYS A 1 90 ? 13.098 -7.628 -5.572 1.00 96.81 90 LYS A N 1
ATOM 735 C CA . LYS A 1 90 ? 13.299 -7.301 -4.150 1.00 96.81 90 LYS A CA 1
ATOM 736 C C . LYS A 1 90 ? 12.241 -6.310 -3.656 1.00 96.81 90 LYS A C 1
ATOM 738 O O . LYS A 1 90 ? 11.695 -6.507 -2.575 1.00 96.81 90 LYS A O 1
ATOM 743 N N . TYR A 1 91 ? 11.941 -5.270 -4.430 1.00 96.56 91 TYR A N 1
ATOM 744 C CA . TYR A 1 91 ? 10.954 -4.255 -4.062 1.00 96.56 91 TYR A CA 1
ATOM 745 C C . TYR A 1 91 ? 9.533 -4.800 -4.060 1.00 96.56 91 TYR A C 1
ATOM 747 O O . TYR A 1 91 ? 8.842 -4.616 -3.064 1.00 96.56 91 TYR A O 1
ATOM 755 N N . ILE A 1 92 ? 9.135 -5.547 -5.092 1.00 95.19 92 ILE A N 1
ATOM 756 C CA . ILE A 1 92 ? 7.823 -6.207 -5.135 1.00 95.19 92 ILE A CA 1
ATOM 757 C C . ILE A 1 92 ? 7.641 -7.135 -3.936 1.00 95.19 92 ILE A C 1
ATOM 759 O O . ILE A 1 92 ? 6.639 -7.037 -3.234 1.00 95.19 92 ILE A O 1
ATOM 763 N N . ARG A 1 93 ? 8.638 -7.981 -3.635 1.00 95.38 93 ARG A N 1
ATOM 764 C CA . ARG A 1 93 ? 8.593 -8.847 -2.449 1.00 95.38 93 ARG A CA 1
ATOM 765 C C . ARG A 1 93 ? 8.409 -8.034 -1.169 1.00 95.38 93 ARG A C 1
ATOM 767 O O . ARG A 1 93 ? 7.540 -8.357 -0.371 1.00 95.38 93 ARG A O 1
ATOM 774 N N . LYS A 1 94 ? 9.177 -6.955 -0.998 1.00 95.31 94 LYS A N 1
ATOM 775 C CA . LYS A 1 94 ? 9.067 -6.113 0.194 1.00 95.31 94 LYS A CA 1
ATOM 776 C C . LYS A 1 94 ? 7.691 -5.452 0.312 1.00 95.31 94 LYS A C 1
ATOM 778 O O . LYS A 1 94 ? 7.152 -5.371 1.408 1.00 95.31 94 LYS A O 1
ATOM 783 N N . MET A 1 95 ? 7.115 -4.990 -0.796 1.00 94.94 95 MET A N 1
ATOM 784 C CA . MET A 1 95 ? 5.785 -4.372 -0.807 1.00 94.94 95 MET A CA 1
ATOM 785 C C . MET A 1 95 ? 4.672 -5.389 -0.504 1.00 94.94 95 MET A C 1
ATOM 787 O O . MET A 1 95 ? 3.714 -5.027 0.177 1.00 94.94 95 MET A O 1
ATOM 791 N N . LEU A 1 96 ? 4.826 -6.648 -0.937 1.00 94.00 96 LEU A N 1
ATOM 792 C CA . LEU A 1 96 ? 3.947 -7.764 -0.559 1.00 94.00 96 LEU A CA 1
ATOM 793 C C . LEU A 1 96 ? 4.049 -8.083 0.939 1.00 94.00 96 LEU A C 1
ATOM 795 O O . LEU A 1 96 ? 3.035 -8.147 1.623 1.00 94.00 96 LEU A O 1
ATOM 799 N N . GLU A 1 97 ? 5.269 -8.228 1.469 1.00 93.56 97 GLU A N 1
ATOM 800 C CA . GLU A 1 97 ? 5.518 -8.506 2.896 1.00 93.56 97 GLU A CA 1
ATOM 801 C C . GLU A 1 97 ? 4.954 -7.413 3.813 1.00 93.56 97 GLU A C 1
ATOM 803 O O . GLU A 1 97 ? 4.463 -7.693 4.904 1.00 93.56 97 GLU A O 1
ATOM 808 N N . LEU A 1 98 ? 5.027 -6.153 3.377 1.00 91.00 98 LEU A N 1
ATOM 809 C CA . LEU A 1 98 ? 4.476 -5.016 4.112 1.00 91.00 98 LEU A CA 1
ATOM 810 C C . LEU A 1 98 ? 2.950 -4.892 3.972 1.00 91.00 98 LEU A C 1
ATOM 812 O O . LEU A 1 98 ? 2.355 -4.054 4.650 1.00 91.00 98 LEU A O 1
ATOM 816 N N . GLY A 1 99 ? 2.318 -5.691 3.107 1.00 90.81 99 GLY A N 1
ATOM 817 C CA . GLY A 1 99 ? 0.884 -5.624 2.834 1.00 90.81 99 GLY A CA 1
ATOM 818 C C . GLY A 1 99 ? 0.453 -4.333 2.136 1.00 90.81 99 GLY A C 1
ATOM 819 O O . GLY A 1 99 ? -0.694 -3.923 2.280 1.00 90.81 99 GLY A O 1
ATOM 820 N N . ILE A 1 100 ? 1.361 -3.673 1.410 1.00 93.75 100 ILE A N 1
ATOM 821 C CA . ILE A 1 100 ? 1.042 -2.490 0.590 1.00 93.75 100 ILE A CA 1
ATOM 822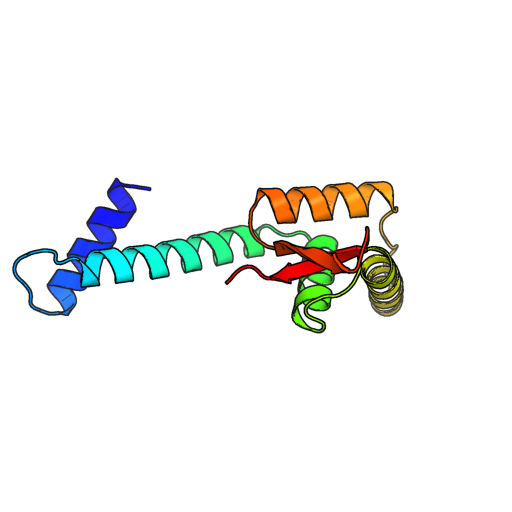 C C . ILE A 1 100 ? 0.321 -2.938 -0.687 1.00 93.75 100 ILE A C 1
ATOM 824 O O . ILE A 1 100 ? -0.657 -2.324 -1.111 1.00 9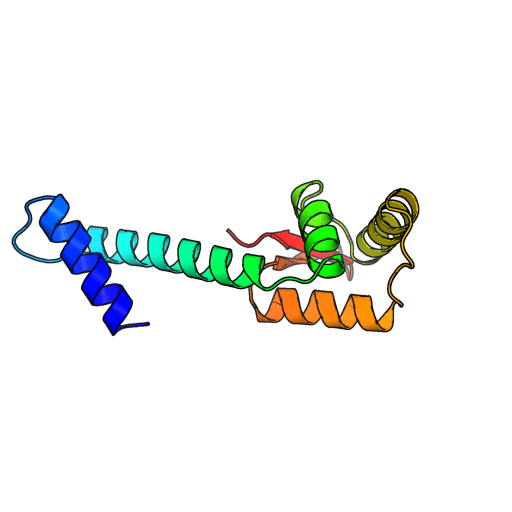3.75 100 ILE A O 1
ATOM 828 N N . ILE A 1 101 ? 0.793 -4.044 -1.262 1.00 94.06 101 ILE A N 1
ATOM 829 C CA . ILE A 1 101 ? 0.191 -4.721 -2.410 1.00 94.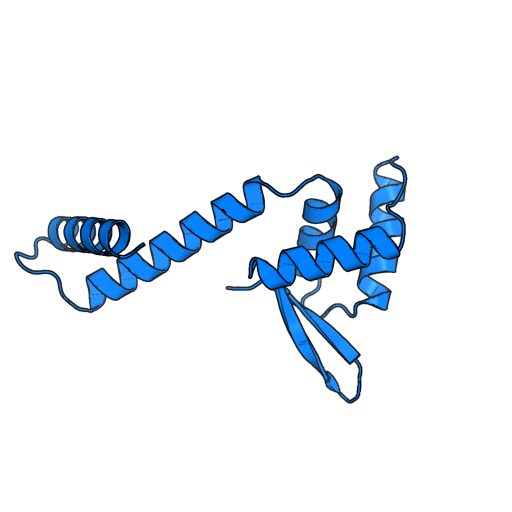06 101 ILE A CA 1
ATOM 830 C C . ILE A 1 101 ? -0.072 -6.185 -2.055 1.00 94.06 101 ILE A C 1
ATOM 832 O O . ILE A 1 101 ? 0.562 -6.736 -1.153 1.00 94.06 101 ILE A O 1
ATOM 836 N N . LYS A 1 102 ? -0.963 -6.827 -2.802 1.00 93.06 102 LYS A N 1
ATOM 837 C CA . LYS A 1 102 ? -1.244 -8.264 -2.746 1.00 93.06 102 LYS A CA 1
ATOM 838 C C . LYS A 1 102 ? -1.005 -8.892 -4.116 1.00 93.06 102 LYS A C 1
ATOM 840 O O . LYS A 1 102 ? -1.152 -8.240 -5.149 1.00 93.06 102 LYS A O 1
ATOM 845 N N . ALA A 1 103 ? -0.621 -10.165 -4.109 1.00 91.25 103 ALA A N 1
ATOM 846 C CA . ALA A 1 103 ? -0.543 -10.971 -5.316 1.00 91.25 103 ALA A CA 1
ATOM 847 C C . ALA A 1 103 ? -1.859 -11.733 -5.478 1.00 91.25 103 ALA A C 1
ATOM 849 O O . ALA A 1 103 ? -2.270 -12.451 -4.568 1.00 91.25 103 ALA A O 1
ATOM 850 N N . VAL A 1 104 ? -2.498 -11.584 -6.631 1.00 87.94 104 VAL A N 1
ATOM 851 C CA . VAL A 1 104 ? -3.691 -12.337 -7.009 1.00 87.94 104 VAL A CA 1
ATOM 852 C C . VAL A 1 104 ? -3.288 -13.376 -8.043 1.00 87.94 104 VAL A C 1
ATOM 854 O O . VAL A 1 104 ? -2.550 -13.092 -8.991 1.00 87.94 104 VAL A O 1
ATOM 857 N N . GLN A 1 105 ? -3.727 -14.610 -7.821 1.00 80.94 105 GLN A N 1
ATOM 858 C CA . GLN A 1 105 ? -3.430 -15.711 -8.720 1.00 80.94 105 GLN A CA 1
ATOM 859 C C . GLN A 1 105 ? -4.274 -15.561 -9.989 1.00 80.94 105 GLN A C 1
ATOM 861 O O . GLN A 1 105 ? -5.491 -15.396 -9.919 1.00 80.94 105 GLN A O 1
ATOM 866 N N . GLY A 1 106 ? -3.612 -15.557 -11.144 1.00 71.31 106 GLY A N 1
ATOM 867 C CA . GLY A 1 106 ? -4.280 -15.514 -12.438 1.00 71.31 106 GLY A CA 1
ATOM 868 C C . GLY A 1 106 ? -4.719 -16.890 -12.924 1.00 71.31 106 GLY A C 1
ATOM 869 O O . GLY A 1 106 ? -4.553 -17.898 -12.238 1.00 71.31 106 GLY A O 1
ATOM 870 N N . ARG A 1 107 ? -5.233 -16.951 -14.160 1.00 64.50 107 ARG A N 1
ATOM 871 C CA . ARG A 1 107 ? -5.362 -18.238 -14.857 1.00 64.50 107 ARG A CA 1
ATOM 872 C C . ARG A 1 107 ? -3.946 -18.807 -15.064 1.00 64.50 107 ARG A C 1
ATOM 874 O O . ARG A 1 107 ? -3.053 -18.098 -15.522 1.00 64.50 107 ARG A O 1
ATOM 881 N N . MET A 1 108 ? -3.737 -20.077 -14.711 1.00 69.56 108 MET A N 1
ATOM 882 C CA . MET A 1 108 ? -2.437 -20.777 -14.745 1.00 69.56 108 MET A CA 1
ATOM 883 C C . MET A 1 108 ? -1.370 -20.228 -13.763 1.00 69.56 108 MET A C 1
ATOM 885 O O . MET A 1 108 ? -1.625 -20.110 -12.568 1.00 69.56 108 MET A O 1
ATOM 889 N N . ARG A 1 109 ? -0.134 -19.977 -14.238 1.00 65.38 109 ARG A N 1
ATOM 890 C CA . ARG A 1 109 ? 1.039 -19.556 -13.438 1.00 65.38 109 ARG A CA 1
ATOM 891 C C . ARG A 1 109 ? 1.217 -18.030 -13.358 1.00 65.38 109 ARG A C 1
ATOM 893 O O . ARG A 1 109 ? 2.190 -17.570 -12.756 1.00 65.38 109 ARG A O 1
ATOM 900 N N . ALA A 1 110 ? 0.313 -17.254 -13.958 1.00 69.06 110 ALA A N 1
ATOM 901 C CA . ALA A 1 110 ? 0.379 -15.797 -13.946 1.00 69.06 110 ALA A CA 1
ATOM 902 C C . ALA A 1 110 ? 0.112 -15.241 -12.537 1.00 69.06 110 ALA A C 1
ATOM 904 O O . ALA A 1 110 ? -0.747 -15.734 -11.799 1.00 69.06 110 ALA A O 1
ATOM 905 N N . ARG A 1 111 ? 0.866 -14.204 -12.160 1.00 79.19 111 ARG A N 1
ATOM 906 C CA . ARG A 1 111 ? 0.681 -13.463 -10.906 1.00 79.19 111 ARG A CA 1
ATOM 907 C C . ARG A 1 111 ? 0.380 -12.012 -11.227 1.00 79.19 111 ARG A C 1
ATOM 909 O O . ARG A 1 111 ? 1.195 -11.340 -11.863 1.00 79.19 111 ARG A O 1
ATOM 916 N N . PHE A 1 112 ? -0.763 -11.562 -10.740 1.00 87.94 112 PHE A N 1
ATOM 917 C CA . PHE A 1 112 ? -1.229 -10.195 -10.862 1.00 87.94 112 PHE A CA 1
ATOM 918 C C . PHE A 1 112 ? -1.000 -9.444 -9.557 1.00 87.94 112 PHE A C 1
ATOM 920 O O . PHE A 1 112 ? -1.033 -10.046 -8.481 1.00 87.94 112 PHE A O 1
ATOM 927 N N . PHE A 1 113 ? -0.766 -8.138 -9.641 1.00 89.38 113 PHE A N 1
ATOM 928 C CA . PHE A 1 113 ? -0.628 -7.289 -8.463 1.00 89.38 113 PHE A CA 1
ATOM 929 C C . PHE A 1 113 ? -1.808 -6.334 -8.333 1.00 89.38 113 PHE A C 1
ATOM 931 O O . PHE A 1 113 ? -2.274 -5.750 -9.309 1.00 89.38 113 PHE A O 1
ATOM 938 N N . GLU A 1 114 ? -2.280 -6.179 -7.103 1.00 91.31 114 GLU A N 1
ATOM 939 C CA . GLU A 1 114 ? -3.343 -5.249 -6.732 1.00 91.31 114 GLU A CA 1
ATOM 940 C C . GLU A 1 114 ? -2.940 -4.530 -5.439 1.00 91.31 114 GLU A C 1
ATOM 942 O O . GLU A 1 114 ? -2.204 -5.081 -4.614 1.00 91.31 114 GLU A O 1
ATOM 947 N N . CYS A 1 115 ? -3.433 -3.312 -5.226 1.00 87.50 115 CYS A N 1
ATOM 948 C CA . CYS A 1 115 ? -3.256 -2.634 -3.945 1.00 87.50 115 CYS A CA 1
ATOM 949 C C . CYS A 1 115 ? -4.103 -3.310 -2.859 1.00 87.50 115 CYS A C 1
ATOM 951 O O . CYS A 1 115 ? -5.216 -3.774 -3.110 1.00 87.50 115 CYS A O 1
ATOM 953 N N . CYS A 1 116 ? -3.578 -3.373 -1.637 1.00 82.75 116 CYS A N 1
ATOM 954 C CA . CYS A 1 116 ? -4.387 -3.780 -0.490 1.00 82.75 116 CYS A CA 1
ATOM 955 C C . CYS A 1 116 ? -5.364 -2.658 -0.126 1.00 82.75 116 CYS A C 1
ATOM 957 O O . CYS A 1 116 ? -4.982 -1.490 -0.185 1.00 82.75 116 CYS A O 1
ATOM 959 N N . GLU A 1 117 ? -6.587 -2.995 0.288 1.00 65.62 117 GLU A N 1
ATOM 960 C CA . GLU A 1 117 ? -7.574 -2.029 0.800 1.00 65.62 117 GLU A CA 1
ATOM 961 C C . GLU A 1 117 ? -7.167 -1.468 2.171 1.00 65.62 117 GLU A C 1
ATOM 963 O O . GLU A 1 117 ? -6.936 -2.249 3.131 1.00 65.62 117 GLU A O 1
#

Radius of gyration: 18.66 Å; chains: 1; bounding box: 40×32×48 Å